Protein AF-A0A941FU72-F1 (afdb_monomer_lite)

Foldseek 3Di:
DVVVVVVVVVVVVVVVVLLVLLVVLVVVLVPDPDDDPVNVVSCVVNVADSPFDWDKDKDWDPDLDDDDPVNVVVVQVVCCVVAVNKGWHFDDDPDDDDDRIGIIIITDGDDD

Organism: NCBI:txid450367

Radius of gyration: 15.56 Å; chains: 1; bounding box: 39×41×36 Å

pLDDT: mean 72.58, std 14.44, range [38.31, 91.06]

Structure (mmCIF, N/CA/C/O backbone):
data_AF-A0A941FU72-F1
#
_entry.id   AF-A0A941FU72-F1
#
loop_
_atom_site.group_PDB
_atom_site.id
_atom_site.type_symbol
_atom_site.label_atom_id
_atom_site.label_alt_id
_atom_site.label_comp_id
_atom_site.label_asym_id
_atom_site.label_entity_id
_atom_site.label_seq_id
_atom_site.pdbx_PDB_ins_code
_atom_site.Cartn_x
_atom_site.Cartn_y
_atom_site.Cartn_z
_atom_site.occupancy
_atom_site.B_iso_or_equiv
_atom_site.auth_seq_id
_atom_site.auth_comp_id
_atom_site.auth_asym_id
_atom_site.auth_atom_id
_atom_site.pdbx_PDB_model_num
ATOM 1 N N . MET A 1 1 ? 10.684 28.745 -17.509 1.00 52.41 1 MET A N 1
ATOM 2 C CA . MET A 1 1 ? 11.245 27.411 -17.839 1.00 52.41 1 MET A CA 1
ATOM 3 C C . MET A 1 1 ? 11.803 26.704 -16.608 1.00 52.41 1 MET A C 1
ATOM 5 O O . MET A 1 1 ? 11.539 25.525 -16.459 1.00 52.41 1 MET A O 1
ATOM 9 N N . THR A 1 2 ? 12.465 27.401 -15.683 1.00 62.41 2 THR A N 1
ATOM 10 C CA . THR A 1 2 ? 12.850 26.871 -14.357 1.00 62.41 2 THR A CA 1
ATOM 11 C C . THR A 1 2 ? 11.648 26.475 -13.492 1.00 62.41 2 THR A C 1
ATOM 13 O O . THR A 1 2 ? 11.694 25.460 -12.813 1.00 62.41 2 THR A O 1
ATOM 16 N N . GLU A 1 3 ? 10.540 27.214 -13.579 1.00 60.75 3 GLU A N 1
ATOM 17 C CA . GLU A 1 3 ? 9.305 26.915 -12.833 1.00 60.75 3 GLU A CA 1
ATOM 18 C C . GLU A 1 3 ? 8.646 25.582 -13.202 1.00 60.75 3 GLU A C 1
ATOM 20 O O . GLU A 1 3 ? 8.104 24.916 -12.328 1.00 60.75 3 GLU A O 1
ATOM 25 N N . MET A 1 4 ? 8.734 25.155 -14.465 1.00 56.91 4 MET A N 1
ATOM 26 C CA . MET A 1 4 ? 8.123 23.899 -14.916 1.00 56.91 4 MET A CA 1
ATOM 27 C C . MET A 1 4 ? 8.903 22.683 -14.394 1.00 56.91 4 MET A C 1
ATOM 29 O O . MET A 1 4 ? 8.305 21.745 -13.879 1.00 56.91 4 MET A O 1
ATOM 33 N N . PHE A 1 5 ? 10.240 22.748 -14.420 1.00 50.75 5 PHE A N 1
ATOM 34 C CA . PHE A 1 5 ? 11.103 21.706 -13.851 1.00 50.75 5 PHE A CA 1
ATOM 35 C C . PHE A 1 5 ? 10.972 21.588 -12.325 1.00 50.75 5 PHE A C 1
ATOM 37 O O . PHE A 1 5 ? 10.996 20.481 -11.796 1.00 50.75 5 PHE A O 1
ATOM 44 N N . ILE A 1 6 ? 10.797 22.709 -11.616 1.00 59.56 6 ILE A N 1
ATOM 45 C CA . ILE A 1 6 ? 10.595 22.718 -10.155 1.00 59.56 6 ILE A CA 1
ATOM 46 C C . ILE A 1 6 ? 9.245 22.087 -9.776 1.00 59.56 6 ILE A C 1
ATOM 48 O O . ILE A 1 6 ? 9.140 21.389 -8.769 1.00 59.56 6 ILE A O 1
ATOM 52 N N . GLN A 1 7 ? 8.203 22.308 -10.580 1.00 57.41 7 GLN A N 1
ATOM 53 C CA . GLN A 1 7 ? 6.899 21.679 -10.359 1.00 57.41 7 GLN A CA 1
ATOM 54 C C . GLN A 1 7 ? 6.955 20.168 -10.601 1.00 57.41 7 GLN A C 1
ATOM 56 O O . GLN A 1 7 ? 6.436 19.402 -9.790 1.00 57.41 7 GLN A O 1
ATOM 61 N N . GLU A 1 8 ? 7.618 19.724 -11.670 1.00 54.62 8 GLU A N 1
ATOM 62 C CA . GLU A 1 8 ? 7.787 18.295 -11.951 1.00 54.62 8 GLU A CA 1
ATOM 63 C C . GLU A 1 8 ? 8.558 17.573 -10.843 1.00 54.62 8 GLU A C 1
ATOM 65 O O . GLU A 1 8 ? 8.105 16.523 -10.382 1.00 54.62 8 GLU A O 1
ATOM 70 N N . SER A 1 9 ? 9.667 18.142 -10.357 1.00 55.19 9 SER A N 1
ATOM 71 C CA . SER A 1 9 ? 10.429 17.539 -9.258 1.00 55.19 9 SER A CA 1
ATOM 72 C C . SER A 1 9 ? 9.595 17.436 -7.979 1.00 55.19 9 SER A C 1
ATOM 74 O O . SER A 1 9 ? 9.560 16.379 -7.351 1.00 55.19 9 SER A O 1
ATOM 76 N N . TYR A 1 10 ? 8.841 18.485 -7.639 1.00 52.59 10 TYR A N 1
ATOM 77 C CA . TYR A 1 10 ? 7.961 18.494 -6.469 1.00 52.59 10 TYR A CA 1
ATOM 78 C C . TYR A 1 10 ? 6.861 17.423 -6.551 1.00 52.59 10 TYR A C 1
ATOM 80 O O . TYR A 1 10 ? 6.592 16.711 -5.580 1.00 52.59 10 TYR A O 1
ATOM 88 N N . HIS A 1 11 ? 6.242 17.255 -7.722 1.00 57.84 11 HIS A N 1
ATOM 89 C CA . HIS A 1 11 ? 5.221 16.229 -7.932 1.00 57.84 11 HIS A CA 1
ATOM 90 C C . HIS A 1 11 ? 5.787 14.805 -7.863 1.00 57.84 11 HIS A C 1
ATOM 92 O O . HIS A 1 11 ? 5.119 13.901 -7.349 1.00 57.84 11 HIS A O 1
ATOM 98 N N . ILE A 1 12 ? 7.016 14.596 -8.342 1.00 60.34 12 ILE A N 1
ATOM 99 C CA . ILE A 1 12 ? 7.716 13.312 -8.228 1.00 60.34 12 ILE A CA 1
ATOM 100 C C . ILE A 1 12 ? 7.992 12.993 -6.754 1.00 60.34 12 ILE A C 1
ATOM 102 O O . ILE A 1 12 ? 7.606 11.917 -6.291 1.00 60.34 12 ILE A O 1
ATOM 106 N N . GLU A 1 13 ? 8.561 13.936 -6.001 1.00 60.00 13 GLU A N 1
ATOM 107 C CA . GLU A 1 13 ? 8.866 13.776 -4.573 1.00 60.00 13 GLU A CA 1
ATOM 108 C C . GLU A 1 13 ? 7.613 13.490 -3.737 1.00 60.00 13 GLU A C 1
ATOM 110 O O . GLU A 1 13 ? 7.604 12.586 -2.894 1.00 60.00 13 GLU A O 1
ATOM 115 N N . GLN A 1 14 ? 6.520 14.213 -3.994 1.00 63.12 14 GLN A N 1
ATOM 116 C CA . GLN A 1 14 ? 5.254 14.012 -3.294 1.00 63.12 14 GLN A CA 1
ATOM 117 C C . GLN A 1 14 ? 4.682 12.612 -3.555 1.00 63.12 14 GLN A C 1
ATOM 119 O O . GLN A 1 14 ? 4.220 11.944 -2.627 1.00 63.12 14 GLN A O 1
ATOM 124 N N . ALA A 1 15 ? 4.730 12.143 -4.802 1.00 64.38 15 ALA A N 1
ATOM 125 C CA . ALA A 1 15 ? 4.232 10.823 -5.168 1.00 64.38 15 ALA A CA 1
ATOM 126 C C . ALA A 1 15 ? 5.104 9.683 -4.613 1.00 64.38 15 ALA A C 1
ATOM 128 O O . ALA A 1 15 ? 4.576 8.641 -4.214 1.00 64.38 15 ALA A O 1
ATOM 129 N N . GLU A 1 16 ? 6.424 9.867 -4.544 1.00 68.56 16 GLU A N 1
ATOM 130 C CA . GLU A 1 16 ? 7.302 8.911 -3.866 1.00 68.56 16 GLU A CA 1
ATOM 131 C C . GLU A 1 16 ? 7.057 8.875 -2.356 1.00 68.56 16 GLU A C 1
ATOM 133 O O . GLU A 1 16 ? 6.994 7.795 -1.770 1.00 68.56 16 GLU A O 1
ATOM 138 N N . SER A 1 17 ? 6.877 10.039 -1.724 1.00 68.88 17 SER A N 1
ATOM 139 C CA . SER A 1 17 ? 6.557 10.145 -0.297 1.00 68.88 17 SER A CA 1
ATOM 140 C C . SER A 1 17 ? 5.251 9.418 0.039 1.00 68.88 17 SER A C 1
ATOM 142 O O . SER A 1 17 ? 5.212 8.594 0.950 1.00 68.88 17 SER A O 1
ATOM 144 N N . GLN A 1 18 ? 4.205 9.625 -0.766 1.00 75.56 18 GLN A N 1
ATOM 145 C CA . GLN A 1 18 ? 2.934 8.901 -0.651 1.00 75.56 18 GLN A CA 1
ATOM 146 C C . GLN A 1 18 ? 3.103 7.384 -0.823 1.00 75.56 18 GLN A C 1
ATOM 148 O O . GLN A 1 18 ? 2.516 6.606 -0.071 1.00 75.56 18 GLN A O 1
ATOM 153 N N . SER A 1 19 ? 3.933 6.953 -1.777 1.00 75.50 19 SER A N 1
ATOM 154 C CA . SER A 1 19 ? 4.202 5.528 -2.009 1.00 75.50 19 SER A CA 1
ATOM 155 C C . SER A 1 19 ? 4.910 4.879 -0.817 1.00 75.50 19 SER A C 1
ATOM 157 O O . SER A 1 19 ? 4.483 3.818 -0.370 1.00 75.50 19 SER A O 1
ATOM 159 N N . ARG A 1 20 ? 5.930 5.544 -0.255 1.00 77.81 20 ARG A N 1
ATOM 160 C CA . ARG A 1 20 ? 6.646 5.083 0.946 1.00 77.81 20 ARG A CA 1
ATOM 161 C C . ARG A 1 20 ? 5.732 5.033 2.171 1.00 77.81 20 ARG A C 1
ATOM 163 O O . ARG A 1 20 ? 5.762 4.065 2.921 1.00 77.81 20 ARG A O 1
ATOM 170 N N . LEU A 1 21 ? 4.882 6.043 2.364 1.00 83.56 21 LEU A N 1
ATOM 171 C CA . LEU A 1 21 ? 3.906 6.054 3.460 1.00 83.56 21 LEU A CA 1
ATOM 172 C C . LEU A 1 21 ? 2.940 4.866 3.380 1.00 83.56 21 LEU A C 1
ATOM 174 O O . LEU A 1 21 ? 2.664 4.237 4.400 1.00 83.56 21 LEU A O 1
ATOM 178 N N . MET A 1 22 ? 2.459 4.539 2.177 1.00 84.25 22 MET A N 1
ATOM 179 C CA . MET A 1 22 ? 1.590 3.382 1.966 1.00 84.25 22 MET A CA 1
ATOM 180 C C . MET A 1 22 ? 2.327 2.056 2.215 1.00 84.25 22 MET A C 1
ATOM 182 O O . MET A 1 22 ? 1.763 1.159 2.836 1.00 84.25 22 MET A O 1
ATOM 186 N N . GLU A 1 23 ? 3.582 1.932 1.775 1.00 82.75 23 GLU A N 1
ATOM 187 C CA . GLU A 1 23 ? 4.421 0.755 2.042 1.00 82.75 23 GLU A CA 1
ATOM 188 C C . GLU A 1 23 ? 4.578 0.512 3.551 1.00 82.75 23 GLU A C 1
ATOM 190 O O . GLU A 1 23 ? 4.242 -0.568 4.042 1.00 82.75 23 GLU A O 1
ATOM 195 N N . PHE A 1 24 ? 4.997 1.534 4.307 1.00 84.19 24 PHE A N 1
ATOM 196 C CA . PHE A 1 24 ? 5.129 1.433 5.762 1.00 84.19 24 PHE A CA 1
ATOM 197 C C . PHE A 1 24 ? 3.805 1.105 6.446 1.00 84.19 24 PHE A C 1
ATOM 199 O O . PHE A 1 24 ? 3.778 0.299 7.374 1.00 84.19 24 PHE A O 1
ATOM 206 N N . PHE A 1 25 ? 2.705 1.701 5.987 1.00 87.69 25 PHE A N 1
ATOM 207 C CA . PHE A 1 25 ? 1.383 1.420 6.529 1.00 87.69 25 PHE A CA 1
ATOM 208 C C . PHE A 1 25 ? 0.986 -0.047 6.334 1.00 87.69 25 PHE A C 1
ATOM 210 O O . PHE A 1 25 ? 0.524 -0.676 7.280 1.00 87.69 25 PHE A O 1
ATOM 217 N N . VAL A 1 26 ? 1.201 -0.619 5.144 1.00 85.62 26 VAL A N 1
ATOM 218 C CA . VAL A 1 26 ? 0.915 -2.040 4.880 1.00 85.62 26 VAL A CA 1
ATOM 219 C C . VAL A 1 26 ? 1.824 -2.953 5.714 1.00 85.62 26 VAL A C 1
ATOM 221 O O . VAL A 1 26 ? 1.359 -3.968 6.232 1.00 85.62 26 VAL A O 1
ATOM 224 N N . PHE A 1 27 ? 3.093 -2.577 5.907 1.00 82.75 27 PHE A N 1
ATOM 225 C CA . PHE A 1 27 ? 4.030 -3.303 6.773 1.00 82.75 27 PHE A CA 1
ATOM 226 C C . PHE A 1 27 ? 3.588 -3.302 8.246 1.00 82.75 27 PHE A C 1
ATOM 228 O O . PHE A 1 27 ? 3.626 -4.333 8.922 1.00 82.75 27 PHE A O 1
ATOM 235 N N . GLU A 1 28 ? 3.162 -2.142 8.750 1.00 86.62 28 GLU A N 1
ATOM 236 C CA . GLU A 1 28 ? 2.595 -1.975 10.091 1.00 86.62 28 GLU A CA 1
ATOM 237 C C . GLU A 1 28 ? 1.301 -2.790 10.224 1.00 86.62 28 GLU A C 1
ATOM 239 O O . GLU A 1 28 ? 1.156 -3.556 11.174 1.00 86.62 28 GLU A O 1
ATOM 244 N N . TRP A 1 29 ? 0.408 -2.711 9.232 1.00 86.88 29 TRP A N 1
ATOM 245 C CA . TRP A 1 29 ? -0.859 -3.440 9.210 1.00 86.88 29 TRP A CA 1
ATOM 246 C C . TRP A 1 29 ? -0.657 -4.952 9.327 1.00 86.88 29 TRP A C 1
ATOM 248 O O . TRP A 1 29 ? -1.296 -5.590 10.158 1.00 86.88 29 TRP A O 1
ATOM 258 N N . HIS A 1 30 ? 0.272 -5.523 8.560 1.00 81.94 30 HIS A N 1
ATOM 259 C CA . HIS A 1 30 ? 0.560 -6.958 8.603 1.00 81.94 30 HIS A CA 1
ATOM 260 C C . HIS A 1 30 ? 1.042 -7.445 9.983 1.00 81.94 30 HIS A C 1
ATOM 262 O O . HIS A 1 30 ? 0.792 -8.587 10.359 1.00 81.94 30 HIS A O 1
ATOM 268 N N . GLN A 1 31 ? 1.748 -6.606 10.743 1.00 81.88 31 GLN A N 1
ATOM 269 C CA . GLN A 1 31 ? 2.297 -6.993 12.049 1.00 81.88 31 GLN A CA 1
ATOM 270 C C . GLN A 1 31 ? 1.334 -6.766 13.214 1.00 81.88 31 GLN A C 1
ATOM 272 O O . GLN A 1 31 ? 1.510 -7.352 14.285 1.00 81.88 31 GLN A O 1
ATOM 277 N N . LEU A 1 32 ? 0.348 -5.887 13.045 1.00 84.19 32 LEU A N 1
ATOM 278 C CA . LEU A 1 32 ? -0.574 -5.536 14.113 1.00 84.19 32 LEU A CA 1
ATOM 279 C C . LEU A 1 32 ? -1.582 -6.660 14.360 1.00 84.19 32 LEU A C 1
ATOM 281 O O . LEU A 1 32 ? -2.354 -7.036 13.485 1.00 84.19 32 LEU A O 1
ATOM 285 N N . GLN A 1 33 ? -1.634 -7.135 15.604 1.00 81.69 33 GLN A N 1
ATOM 286 C CA . GLN A 1 33 ? -2.681 -8.055 16.063 1.00 81.69 33 GLN A CA 1
ATOM 287 C C . GLN A 1 33 ? -3.991 -7.325 16.398 1.00 81.69 33 GLN A C 1
ATOM 289 O O . GLN A 1 33 ? -5.066 -7.916 16.352 1.00 81.69 33 GLN A O 1
ATOM 294 N N . THR A 1 34 ? -3.904 -6.038 16.747 1.00 85.38 34 THR A N 1
ATOM 295 C CA . THR A 1 34 ? -5.042 -5.183 17.113 1.00 85.38 34 THR A CA 1
ATOM 296 C C . THR A 1 34 ? -4.824 -3.766 16.598 1.00 85.38 34 THR A C 1
ATOM 298 O O . THR A 1 34 ? -3.710 -3.244 16.689 1.00 85.38 34 THR A O 1
ATOM 301 N N . PHE A 1 35 ? -5.882 -3.107 16.129 1.00 89.00 35 PHE A N 1
ATOM 302 C CA . PHE A 1 35 ? -5.808 -1.718 15.677 1.00 89.00 35 PHE A CA 1
ATOM 303 C C . PHE A 1 35 ? -5.932 -0.747 16.854 1.00 89.00 35 PHE A C 1
ATOM 305 O O . PHE A 1 35 ? -6.869 -0.835 17.644 1.00 89.00 35 PHE A O 1
ATOM 312 N N . ASN A 1 36 ? -4.996 0.198 16.956 1.00 89.62 36 ASN A N 1
ATOM 313 C CA . ASN A 1 36 ? -5.099 1.332 17.874 1.00 89.62 36 ASN A CA 1
ATOM 314 C C . ASN A 1 36 ? -5.628 2.575 17.138 1.00 89.62 36 ASN A C 1
ATOM 316 O O . ASN A 1 36 ? -5.620 2.639 15.908 1.00 89.62 36 ASN A O 1
ATOM 320 N N . GLU A 1 37 ? -6.072 3.585 17.888 1.00 90.31 37 GLU A N 1
ATOM 321 C CA . GLU A 1 37 ? -6.645 4.805 17.302 1.00 90.31 37 GLU A CA 1
ATOM 322 C C . GLU A 1 37 ? -5.677 5.509 16.344 1.00 90.31 37 GLU A C 1
ATOM 324 O O . GLU A 1 37 ? -6.085 5.965 15.280 1.00 90.31 37 GLU A O 1
ATOM 329 N N . HIS A 1 38 ? -4.384 5.547 16.672 1.00 88.62 38 HIS A N 1
ATOM 330 C CA . HIS A 1 38 ? -3.366 6.173 15.828 1.00 88.62 38 HIS A CA 1
ATOM 331 C C . HIS A 1 38 ? -3.248 5.490 14.456 1.00 88.62 38 HIS A C 1
ATOM 333 O O . HIS A 1 38 ? -3.191 6.160 13.424 1.00 88.62 38 HIS A O 1
ATOM 339 N N . PHE A 1 39 ? -3.272 4.159 14.428 1.00 89.38 39 PHE A N 1
ATOM 340 C CA . PHE A 1 39 ? -3.269 3.370 13.204 1.00 89.38 39 PHE A CA 1
ATOM 341 C C . PHE A 1 39 ? -4.548 3.591 12.383 1.00 89.38 39 PHE A C 1
ATOM 343 O O . PHE A 1 39 ? -4.470 3.804 11.174 1.00 89.38 39 PHE A O 1
ATOM 350 N N . LEU A 1 40 ? -5.717 3.639 13.030 1.00 91.06 40 LEU A N 1
ATOM 351 C CA . LEU A 1 40 ? -6.989 3.928 12.355 1.00 91.06 40 LEU A CA 1
ATOM 352 C C . LEU A 1 40 ? -7.016 5.335 11.735 1.00 91.06 40 LEU A C 1
ATOM 354 O O . LEU A 1 40 ? -7.538 5.517 10.634 1.00 91.06 40 LEU A O 1
ATOM 358 N N . GLN A 1 41 ? -6.411 6.332 12.389 1.00 90.00 41 GLN A N 1
ATOM 359 C CA . GLN A 1 41 ? -6.268 7.671 11.806 1.00 90.00 41 GLN A CA 1
ATOM 360 C C . GLN A 1 41 ? -5.357 7.659 10.572 1.00 90.00 41 GLN A C 1
ATOM 362 O O . GLN A 1 41 ? -5.707 8.263 9.557 1.00 90.00 41 GLN A O 1
ATOM 367 N N . LYS A 1 42 ? -4.229 6.933 10.610 1.00 89.19 42 LYS A N 1
ATOM 368 C CA . LYS A 1 42 ? -3.364 6.750 9.428 1.00 89.19 42 LYS A CA 1
ATOM 369 C C . LYS A 1 42 ? -4.116 6.083 8.276 1.00 89.19 42 LYS A C 1
ATOM 371 O O . LYS A 1 42 ? -4.036 6.563 7.149 1.00 89.19 42 LYS A O 1
ATOM 376 N N . ALA A 1 43 ? -4.877 5.026 8.561 1.00 88.75 43 ALA A N 1
ATOM 377 C CA . ALA A 1 43 ? -5.687 4.328 7.567 1.00 88.75 43 ALA A CA 1
ATOM 378 C C . ALA A 1 43 ? -6.678 5.281 6.884 1.00 88.75 43 ALA A C 1
ATOM 380 O O . ALA A 1 43 ? -6.745 5.345 5.657 1.00 88.75 43 ALA A O 1
ATOM 381 N N . LYS A 1 44 ? -7.372 6.105 7.679 1.00 88.75 44 LYS A N 1
ATOM 382 C CA . LYS A 1 44 ? -8.299 7.124 7.178 1.00 88.75 44 LYS A CA 1
ATOM 383 C C . LYS A 1 44 ? -7.605 8.166 6.297 1.00 88.75 44 LYS A C 1
ATOM 385 O O . LYS A 1 44 ? -8.146 8.520 5.253 1.00 88.75 44 LYS A O 1
ATOM 390 N N . LEU A 1 45 ? -6.417 8.636 6.685 1.00 87.50 45 LEU A N 1
ATOM 391 C CA . LEU A 1 45 ? -5.625 9.582 5.888 1.00 87.50 45 LEU A CA 1
ATOM 392 C C . LEU A 1 45 ? -5.183 8.988 4.544 1.00 87.50 45 LEU A C 1
ATOM 394 O O . LEU A 1 45 ? -5.143 9.699 3.544 1.00 87.50 45 LEU A O 1
ATOM 398 N N . LEU A 1 46 ? -4.884 7.690 4.516 1.00 84.94 46 LEU A N 1
ATOM 399 C CA . LEU A 1 46 ? -4.484 6.964 3.309 1.00 84.94 46 LEU A CA 1
ATOM 400 C C . LEU A 1 46 ? -5.677 6.468 2.471 1.00 84.94 46 LEU A C 1
ATOM 402 O O . LEU A 1 46 ? -5.471 5.919 1.386 1.00 84.94 46 LEU A O 1
ATOM 406 N N . GLY A 1 47 ? -6.911 6.667 2.950 1.00 86.25 47 GLY A N 1
ATOM 407 C CA . GLY A 1 47 ? -8.130 6.196 2.292 1.00 86.25 47 GLY A CA 1
ATOM 408 C C . GLY A 1 47 ? -8.255 4.672 2.277 1.00 86.25 47 GLY A C 1
ATOM 409 O O . GLY A 1 47 ? -8.802 4.113 1.330 1.00 86.25 47 GLY A O 1
ATOM 410 N N . VAL A 1 48 ? -7.710 3.997 3.290 1.00 86.44 48 VAL A N 1
ATOM 411 C CA . VAL A 1 48 ? -7.690 2.539 3.392 1.00 86.44 48 VAL A CA 1
ATOM 412 C C . VAL A 1 48 ? -8.730 2.061 4.397 1.00 86.44 48 VAL A C 1
ATOM 414 O O . VAL A 1 48 ? -8.700 2.445 5.565 1.00 86.44 48 VAL A O 1
AT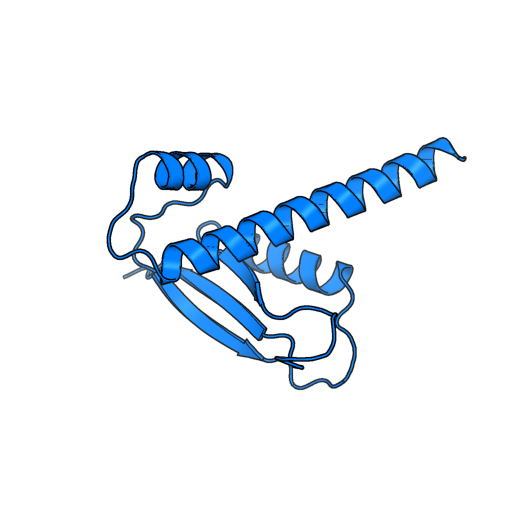OM 417 N N . ASP A 1 49 ? -9.616 1.175 3.947 1.00 86.81 49 ASP A N 1
ATOM 418 C CA . ASP A 1 49 ? -10.479 0.403 4.837 1.00 86.81 49 ASP A CA 1
ATOM 419 C C . ASP A 1 49 ? -9.724 -0.818 5.378 1.00 86.81 49 ASP A C 1
ATOM 421 O O . ASP A 1 49 ? -9.389 -1.741 4.621 1.00 86.81 49 ASP A O 1
ATOM 425 N N . VAL A 1 50 ? -9.459 -0.792 6.688 1.00 86.62 50 VAL A N 1
ATOM 426 C CA . VAL A 1 50 ? -8.736 -1.843 7.420 1.00 86.62 50 VAL A CA 1
ATOM 427 C C . VAL A 1 50 ? -9.617 -2.992 7.900 1.00 86.62 50 VAL A C 1
ATOM 429 O O . VAL A 1 50 ? -9.094 -4.002 8.367 1.00 86.62 50 VAL A O 1
ATOM 432 N N . HIS A 1 51 ? -10.938 -2.847 7.799 1.00 85.94 51 HIS A N 1
ATOM 433 C CA . HIS A 1 51 ? -11.902 -3.872 8.192 1.00 85.94 51 HIS A CA 1
ATOM 434 C C . HIS A 1 51 ? -12.351 -4.741 7.016 1.00 85.94 51 HIS A C 1
ATOM 436 O O . HIS A 1 51 ? -13.014 -5.752 7.227 1.00 85.94 51 HIS A O 1
ATOM 442 N N . ALA A 1 52 ? -11.987 -4.363 5.791 1.00 83.12 52 ALA A N 1
ATOM 443 C CA . ALA A 1 52 ? -12.219 -5.177 4.611 1.00 83.12 52 ALA A CA 1
ATOM 444 C C . ALA A 1 52 ? -11.401 -6.479 4.669 1.00 83.12 52 ALA A C 1
ATOM 446 O O . ALA A 1 52 ? -10.189 -6.449 4.906 1.00 83.12 52 ALA A O 1
ATOM 447 N N . ASP A 1 53 ? -12.053 -7.607 4.380 1.00 80.25 53 ASP A N 1
ATOM 448 C CA . ASP A 1 53 ? -11.383 -8.898 4.234 1.00 80.25 53 ASP A CA 1
ATOM 449 C C . ASP A 1 53 ? -10.452 -8.862 3.021 1.00 80.25 53 ASP A C 1
ATOM 451 O O . ASP A 1 53 ? -10.888 -8.721 1.872 1.00 80.25 53 ASP A O 1
ATOM 455 N N . ARG A 1 54 ? -9.146 -8.974 3.279 1.00 79.94 54 ARG A N 1
ATOM 456 C CA . ARG A 1 54 ? -8.108 -8.843 2.257 1.00 79.94 54 ARG A CA 1
ATOM 457 C C . ARG A 1 54 ? -7.181 -10.044 2.220 1.00 79.94 54 ARG A C 1
ATOM 459 O O . ARG A 1 54 ? -6.776 -10.569 3.252 1.00 79.94 54 ARG A O 1
ATOM 466 N N . ILE A 1 55 ? -6.779 -10.420 1.013 1.00 79.19 55 ILE A N 1
ATOM 467 C CA . ILE A 1 55 ? -5.709 -11.383 0.763 1.00 79.19 55 ILE A CA 1
ATOM 468 C C . ILE A 1 55 ? -4.456 -10.617 0.351 1.00 79.19 55 ILE A C 1
ATOM 470 O O . ILE A 1 55 ? -4.491 -9.800 -0.571 1.00 79.19 55 ILE A O 1
ATOM 474 N N . ILE A 1 56 ? -3.334 -10.923 1.003 1.00 79.81 56 ILE A N 1
ATOM 475 C CA . ILE A 1 56 ? -2.012 -10.473 0.565 1.00 79.81 56 ILE A CA 1
ATOM 476 C C . ILE A 1 56 ? -1.551 -11.375 -0.575 1.00 79.81 56 ILE A C 1
ATOM 478 O O . ILE A 1 56 ? -1.385 -12.580 -0.402 1.00 79.81 56 ILE A O 1
ATOM 482 N N . THR A 1 57 ? -1.316 -10.782 -1.739 1.00 80.38 57 THR A N 1
ATOM 483 C CA . THR A 1 57 ? -0.664 -11.442 -2.870 1.00 80.38 57 THR A CA 1
ATOM 484 C C . THR A 1 57 ? 0.715 -10.840 -3.062 1.00 80.38 57 THR A C 1
ATOM 486 O O . THR A 1 57 ? 0.829 -9.638 -3.280 1.00 80.38 57 THR A O 1
ATOM 489 N N . LEU A 1 58 ? 1.745 -11.680 -3.008 1.00 78.88 58 LEU A N 1
ATOM 490 C CA . LEU A 1 58 ? 3.120 -11.312 -3.328 1.00 78.88 58 LEU A CA 1
ATOM 491 C C . LEU A 1 58 ? 3.413 -11.759 -4.762 1.00 78.88 58 LEU A C 1
ATOM 493 O O . LEU A 1 58 ? 3.272 -12.934 -5.097 1.00 78.88 58 LEU A O 1
ATOM 497 N N . GLY A 1 59 ? 3.778 -10.811 -5.613 1.00 74.25 59 GLY A N 1
ATOM 498 C CA . GLY A 1 59 ? 4.242 -11.031 -6.973 1.00 74.25 59 GLY A CA 1
ATOM 499 C C . GLY A 1 59 ? 5.681 -10.563 -7.107 1.00 74.25 59 GLY A C 1
ATOM 500 O O . GLY A 1 59 ? 6.110 -9.652 -6.416 1.00 74.25 59 GLY A O 1
ATOM 501 N N . GLU A 1 60 ? 6.427 -11.170 -8.010 1.00 74.00 60 GLU A N 1
ATOM 502 C CA . GLU A 1 60 ? 7.808 -10.800 -8.296 1.00 74.00 60 GLU A CA 1
ATOM 503 C C . GLU A 1 60 ? 7.937 -10.574 -9.795 1.00 74.00 60 GLU A C 1
ATOM 505 O O . GLU A 1 60 ? 7.407 -11.350 -10.601 1.00 74.00 60 GLU A O 1
ATOM 510 N N . PHE A 1 61 ? 8.635 -9.511 -10.183 1.00 73.38 61 PHE A N 1
ATOM 511 C CA . PHE A 1 61 ? 9.000 -9.341 -11.580 1.00 73.38 61 PHE A CA 1
ATOM 512 C C . PHE A 1 61 ? 10.250 -10.164 -11.870 1.00 73.38 61 PHE A C 1
ATOM 514 O O . PHE A 1 61 ? 11.301 -9.943 -11.278 1.00 73.38 61 PHE A O 1
ATOM 521 N N . LYS A 1 62 ? 10.143 -11.090 -12.827 1.00 73.88 62 LYS A N 1
ATOM 522 C CA . LYS A 1 62 ? 11.277 -11.867 -13.349 1.00 73.88 62 LYS A CA 1
ATOM 523 C C . LYS A 1 62 ? 12.109 -11.027 -14.321 1.00 73.88 62 LYS A C 1
ATOM 525 O O . LYS A 1 62 ? 12.227 -11.369 -15.494 1.00 73.88 62 LYS A O 1
ATOM 530 N N . THR A 1 63 ? 12.606 -9.893 -13.853 1.00 71.50 63 THR A N 1
ATOM 531 C CA . THR A 1 63 ? 13.523 -9.037 -14.600 1.00 71.50 63 THR A CA 1
ATOM 532 C C . THR A 1 63 ? 14.651 -8.599 -13.683 1.00 71.50 63 THR A C 1
ATOM 534 O O . THR A 1 63 ? 14.425 -8.309 -12.510 1.00 71.50 63 THR A O 1
ATOM 537 N N . GLU A 1 64 ? 15.861 -8.566 -14.226 1.00 65.25 64 GLU A N 1
ATOM 538 C CA . GLU A 1 64 ? 17.032 -7.998 -13.552 1.00 65.25 64 GLU A CA 1
ATOM 539 C C . GLU A 1 64 ? 17.093 -6.471 -13.737 1.00 65.25 64 GLU A C 1
ATOM 541 O O . GLU A 1 64 ? 17.903 -5.791 -13.109 1.00 65.25 64 GLU A O 1
ATOM 546 N N . GLU A 1 65 ? 16.226 -5.917 -14.591 1.00 70.81 65 GLU A N 1
ATOM 547 C CA . GLU A 1 65 ? 16.163 -4.485 -14.850 1.00 70.81 65 GLU A CA 1
ATOM 548 C C . GLU A 1 65 ? 15.473 -3.731 -13.711 1.00 70.81 65 GLU A C 1
ATOM 550 O O . GLU A 1 65 ? 14.471 -4.164 -13.132 1.00 70.81 65 GLU A O 1
ATOM 555 N N . ILE A 1 66 ? 15.992 -2.539 -13.420 1.00 68.69 66 ILE A N 1
ATOM 556 C CA . ILE A 1 66 ? 15.373 -1.629 -12.463 1.00 68.69 66 ILE A CA 1
ATOM 557 C C . ILE A 1 66 ? 14.036 -1.170 -13.044 1.00 68.69 66 ILE A C 1
ATOM 559 O O . ILE A 1 66 ? 13.990 -0.470 -14.053 1.00 68.69 66 ILE A O 1
ATOM 563 N N . ILE A 1 67 ? 12.940 -1.521 -12.371 1.00 75.00 67 ILE A N 1
ATOM 564 C CA . ILE A 1 67 ? 11.618 -1.012 -12.735 1.00 75.00 67 ILE A CA 1
ATOM 565 C C . ILE A 1 67 ? 11.586 0.487 -12.469 1.00 75.00 67 ILE A C 1
ATOM 567 O O . ILE A 1 67 ? 11.667 0.939 -11.317 1.00 75.00 67 ILE A O 1
ATOM 571 N N . GLU A 1 68 ? 11.434 1.251 -13.545 1.00 75.94 68 GLU A N 1
ATOM 572 C CA . GLU A 1 68 ? 11.344 2.696 -13.458 1.00 75.94 68 GLU A CA 1
ATOM 573 C C . GLU A 1 68 ? 10.111 3.136 -12.643 1.00 75.94 68 GLU A C 1
ATOM 575 O O . GLU A 1 68 ? 9.028 2.546 -12.767 1.00 75.94 68 GLU A O 1
ATOM 580 N N . PRO A 1 69 ? 10.214 4.213 -11.840 1.00 74.38 69 PRO A N 1
ATOM 581 C CA . PRO A 1 69 ? 9.109 4.695 -11.007 1.00 74.38 69 PRO A CA 1
ATOM 582 C C . PRO A 1 69 ? 7.814 4.979 -11.780 1.00 74.38 69 PRO A C 1
ATOM 584 O O . PRO A 1 69 ? 6.714 4.819 -11.247 1.00 74.38 69 PRO A O 1
ATOM 5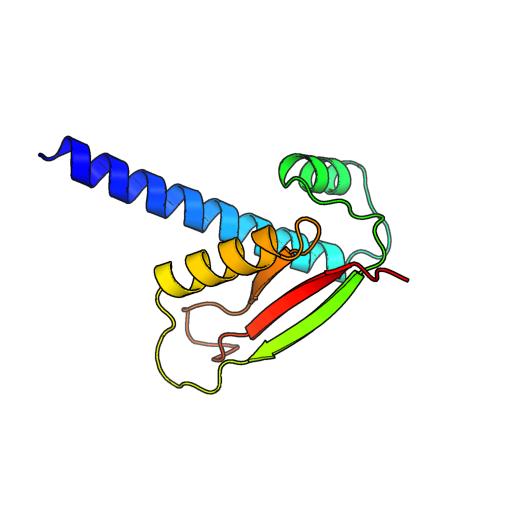87 N N . HIS A 1 70 ? 7.926 5.390 -13.047 1.00 76.94 70 HIS A N 1
ATOM 588 C CA . HIS A 1 70 ? 6.773 5.686 -13.891 1.00 76.94 70 HIS A CA 1
ATOM 589 C C . HIS A 1 70 ? 5.978 4.416 -14.259 1.00 76.94 70 HIS A C 1
ATOM 591 O O . HIS A 1 70 ? 4.748 4.449 -14.256 1.00 76.94 70 HIS A O 1
ATOM 597 N N . VAL A 1 71 ? 6.654 3.285 -14.503 1.00 80.19 71 VAL A N 1
ATOM 598 C CA . VAL A 1 71 ? 6.019 1.980 -14.769 1.00 80.19 71 VAL A CA 1
ATOM 599 C C . VAL A 1 71 ? 5.233 1.533 -13.544 1.00 80.19 71 VAL A C 1
ATOM 601 O O . VAL A 1 71 ? 4.071 1.136 -13.643 1.00 80.19 71 VAL A O 1
ATOM 604 N N . TRP A 1 72 ? 5.847 1.676 -12.370 1.00 77.44 72 TRP A N 1
ATOM 605 C CA . TRP A 1 72 ? 5.213 1.350 -11.102 1.00 77.44 72 TRP A CA 1
ATOM 606 C C . TRP A 1 72 ? 3.947 2.182 -10.850 1.00 77.44 72 TRP A C 1
ATOM 608 O O . TRP A 1 72 ? 2.893 1.640 -10.512 1.00 77.44 72 TRP A O 1
ATOM 618 N N . ARG A 1 73 ? 4.020 3.496 -11.086 1.00 77.81 73 ARG A N 1
ATOM 619 C CA . ARG A 1 73 ? 2.864 4.394 -10.970 1.00 77.81 73 ARG A CA 1
ATOM 620 C C . ARG A 1 73 ? 1.730 3.979 -11.908 1.00 77.81 73 ARG A C 1
ATOM 622 O O . ARG A 1 73 ? 0.578 3.938 -11.484 1.00 77.81 73 ARG A O 1
ATOM 629 N N . THR A 1 74 ? 2.048 3.635 -13.156 1.00 83.50 74 THR A N 1
ATOM 630 C CA . THR A 1 74 ? 1.057 3.154 -14.131 1.00 83.50 74 THR A CA 1
ATOM 631 C C . THR A 1 74 ? 0.353 1.892 -13.638 1.00 83.50 74 THR A C 1
ATOM 633 O O . THR A 1 74 ? -0.872 1.807 -13.715 1.00 83.50 74 THR A O 1
ATOM 636 N N . LEU A 1 75 ? 1.094 0.944 -13.059 1.00 82.25 75 LEU A N 1
ATOM 637 C CA . LEU A 1 75 ? 0.521 -0.277 -12.494 1.00 82.25 75 LEU A CA 1
ATOM 638 C C . LEU A 1 75 ? -0.410 0.012 -11.308 1.00 82.25 75 LEU A C 1
ATOM 640 O O . LEU A 1 75 ? -1.508 -0.539 -11.244 1.00 82.25 75 LEU A O 1
ATOM 644 N N . GLN A 1 76 ? -0.008 0.895 -10.390 1.00 80.44 76 GLN A N 1
ATOM 645 C CA . GLN A 1 76 ? -0.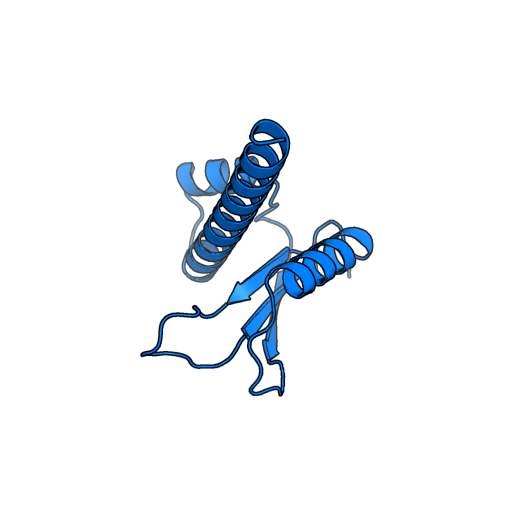851 1.297 -9.259 1.00 80.44 76 GLN A CA 1
ATOM 646 C C . GLN A 1 76 ? -2.157 1.951 -9.719 1.00 80.44 76 GLN A C 1
ATOM 648 O O . GLN A 1 76 ? -3.221 1.646 -9.178 1.00 80.44 76 GLN A O 1
ATOM 653 N N . ILE A 1 77 ? -2.084 2.831 -10.724 1.00 83.56 77 ILE A N 1
ATOM 654 C CA . ILE A 1 77 ? -3.263 3.465 -11.324 1.00 83.56 77 ILE A CA 1
ATOM 655 C C . ILE A 1 77 ? -4.162 2.401 -11.955 1.00 83.56 77 ILE A C 1
ATOM 657 O O . ILE A 1 77 ? -5.362 2.394 -11.693 1.00 83.56 77 ILE A O 1
ATOM 661 N N . PHE A 1 78 ? -3.590 1.482 -12.735 1.00 85.25 78 PHE A N 1
ATOM 662 C CA . PHE A 1 78 ? -4.335 0.403 -13.379 1.00 85.25 78 PHE A CA 1
ATOM 663 C C . PHE A 1 78 ? -5.070 -0.480 -12.360 1.00 85.25 78 PHE A C 1
ATOM 665 O O . PHE A 1 78 ? -6.268 -0.714 -12.505 1.00 85.25 78 PHE A O 1
ATOM 672 N N . ILE A 1 79 ? -4.389 -0.916 -11.293 1.00 83.31 79 ILE A N 1
ATOM 673 C CA . ILE A 1 79 ? -4.998 -1.740 -10.237 1.00 83.31 79 ILE A CA 1
ATOM 674 C C . ILE A 1 79 ? -6.130 -0.978 -9.546 1.00 83.31 79 ILE A C 1
ATOM 676 O O . ILE A 1 79 ? -7.223 -1.521 -9.423 1.00 83.31 79 ILE A O 1
ATOM 680 N N . ARG A 1 80 ? -5.918 0.291 -9.170 1.00 81.88 80 ARG A N 1
ATOM 681 C CA . ARG A 1 80 ? -6.962 1.118 -8.541 1.00 81.88 80 ARG A CA 1
ATOM 682 C C . ARG A 1 80 ? -8.167 1.364 -9.450 1.00 81.88 80 ARG A C 1
ATOM 684 O O . ARG A 1 80 ? -9.279 1.478 -8.952 1.00 81.88 80 ARG A O 1
ATOM 691 N N . GLN A 1 81 ? -7.974 1.468 -10.764 1.00 84.06 81 GLN A N 1
ATOM 692 C CA . GLN A 1 81 ? -9.085 1.641 -11.708 1.00 84.06 81 GLN A CA 1
ATOM 693 C C . GLN A 1 81 ? -9.950 0.382 -11.817 1.00 84.06 81 GLN A C 1
ATOM 695 O O . GLN A 1 81 ? -11.172 0.489 -11.864 1.00 84.06 81 GLN A O 1
ATOM 700 N N . GLN A 1 82 ? -9.327 -0.798 -11.856 1.00 85.06 82 GLN A N 1
ATOM 701 C CA . GLN A 1 82 ? -10.041 -2.076 -11.964 1.00 85.06 82 GLN A CA 1
ATOM 702 C C . GLN A 1 82 ? -10.646 -2.514 -10.625 1.00 85.06 82 GLN A C 1
ATOM 704 O O . GLN A 1 82 ? -11.750 -3.053 -10.573 1.00 85.06 82 GLN A O 1
ATOM 709 N N . HIS A 1 83 ? -9.928 -2.256 -9.535 1.00 83.00 83 HIS A N 1
ATOM 710 C CA . HIS A 1 83 ? -10.285 -2.654 -8.181 1.00 83.00 83 HIS A CA 1
ATOM 711 C C . HIS A 1 83 ? -10.017 -1.483 -7.217 1.00 83.00 83 HIS A C 1
ATOM 713 O O . HIS A 1 83 ? -8.949 -1.407 -6.612 1.00 83.00 83 HIS A O 1
ATOM 719 N N . PRO A 1 84 ? -10.982 -0.560 -7.041 1.00 80.88 84 PRO A N 1
ATOM 720 C CA . PRO A 1 84 ? -10.801 0.668 -6.252 1.00 80.88 84 PRO A CA 1
ATOM 721 C C . PRO A 1 84 ? -10.433 0.440 -4.788 1.00 80.88 84 PRO A C 1
ATOM 723 O O . PRO A 1 84 ? -9.796 1.289 -4.167 1.00 80.88 84 PRO A O 1
ATOM 726 N N . ASN A 1 85 ? -10.834 -0.708 -4.248 1.00 81.19 85 ASN A N 1
ATOM 727 C CA . ASN A 1 85 ? -10.546 -1.081 -2.874 1.00 81.19 85 ASN A CA 1
ATOM 728 C C . ASN A 1 85 ? -9.184 -1.759 -2.733 1.00 81.19 85 ASN A C 1
ATOM 730 O O . ASN A 1 85 ? -8.705 -1.867 -1.608 1.00 81.19 85 ASN A O 1
ATOM 734 N N . ASP A 1 86 ? -8.553 -2.206 -3.820 1.00 84.50 86 ASP A N 1
ATOM 735 C CA . ASP A 1 86 ? -7.284 -2.925 -3.771 1.00 84.50 86 ASP A CA 1
ATOM 736 C C . ASP A 1 86 ? -6.103 -1.966 -3.629 1.00 84.50 86 ASP A C 1
ATOM 738 O O . ASP A 1 86 ? -6.080 -0.849 -4.154 1.00 84.50 86 ASP A O 1
ATOM 742 N N . ILE A 1 87 ? -5.089 -2.422 -2.900 1.00 83.44 87 ILE A N 1
ATOM 743 C CA . ILE A 1 87 ? -3.910 -1.618 -2.585 1.00 83.44 87 ILE A CA 1
ATOM 744 C C . ILE A 1 87 ? -2.699 -2.318 -3.178 1.00 83.44 87 ILE A C 1
ATOM 746 O O . ILE A 1 87 ? -2.419 -3.465 -2.841 1.00 83.44 87 ILE A O 1
ATOM 750 N N . ALA A 1 88 ? -1.975 -1.614 -4.045 1.00 84.00 88 ALA A N 1
ATOM 751 C CA . ALA A 1 88 ? -0.723 -2.078 -4.625 1.00 84.00 88 ALA A CA 1
ATOM 752 C C . ALA A 1 88 ? 0.447 -1.279 -4.046 1.00 84.00 88 ALA A C 1
ATOM 754 O O . ALA A 1 88 ? 0.560 -0.066 -4.270 1.00 84.00 88 ALA A O 1
ATOM 755 N N . VAL A 1 89 ? 1.328 -1.963 -3.319 1.00 82.38 89 VAL A N 1
ATOM 756 C CA . VAL A 1 89 ? 2.556 -1.382 -2.768 1.00 82.38 89 VAL A CA 1
ATOM 757 C C . VAL A 1 89 ? 3.779 -2.060 -3.357 1.00 82.38 89 VAL A C 1
ATOM 759 O O . VAL A 1 89 ? 3.780 -3.267 -3.616 1.00 82.38 89 VAL A O 1
ATOM 762 N N . ARG A 1 90 ? 4.808 -1.247 -3.605 1.00 77.06 90 ARG A N 1
ATOM 763 C CA . ARG A 1 90 ? 6.124 -1.745 -3.982 1.00 77.06 90 ARG A CA 1
ATOM 764 C C . ARG A 1 90 ? 6.779 -2.166 -2.691 1.00 77.06 90 ARG A C 1
ATOM 766 O O . ARG A 1 90 ? 6.737 -1.421 -1.721 1.00 77.06 90 ARG A O 1
ATOM 773 N N . TRP A 1 91 ? 7.349 -3.351 -2.705 1.00 71.06 91 TRP A N 1
ATOM 774 C CA . TRP A 1 91 ? 8.051 -3.918 -1.582 1.00 71.06 91 TRP A CA 1
ATOM 775 C C . TRP A 1 91 ? 9.489 -4.198 -2.000 1.00 71.06 91 TRP A C 1
ATOM 777 O O . TRP A 1 91 ? 9.736 -4.822 -3.035 1.00 71.06 91 TRP A O 1
ATOM 787 N N . GLY A 1 92 ? 10.435 -3.724 -1.193 1.00 61.94 92 GLY A N 1
ATOM 788 C CA . GLY A 1 92 ? 11.861 -3.831 -1.488 1.00 61.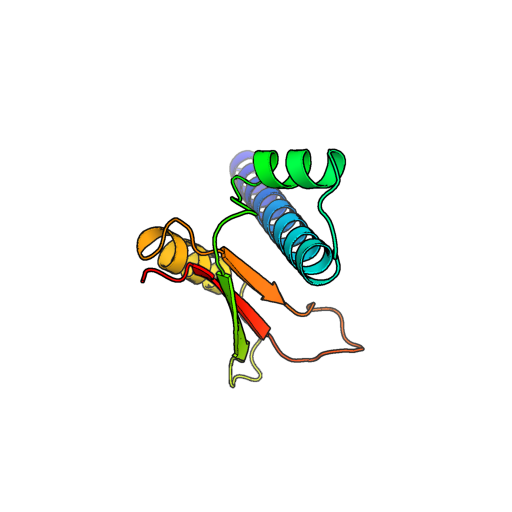94 92 GLY A CA 1
ATOM 789 C C . GLY A 1 92 ? 12.427 -2.541 -2.084 1.00 61.94 92 GLY A C 1
ATOM 790 O O . GLY A 1 92 ? 11.909 -1.976 -3.055 1.00 61.94 92 GLY A O 1
ATOM 791 N N . GLY A 1 93 ? 13.500 -2.065 -1.452 1.00 55.41 93 GLY A N 1
ATOM 792 C CA . GLY A 1 93 ? 14.179 -0.825 -1.804 1.00 55.41 93 GLY A CA 1
ATOM 793 C C . GLY A 1 93 ? 15.158 -0.974 -2.967 1.00 55.41 93 GLY A C 1
ATOM 794 O O . GLY A 1 93 ? 15.570 -2.068 -3.340 1.00 55.41 93 GLY A O 1
ATOM 795 N N . THR A 1 94 ? 15.553 0.170 -3.518 1.00 50.06 94 THR A N 1
ATOM 796 C CA . THR A 1 94 ? 16.685 0.309 -4.447 1.00 50.06 94 THR A CA 1
ATOM 797 C C . THR A 1 94 ? 18.040 0.231 -3.729 1.00 50.06 94 THR A C 1
ATOM 799 O O . THR A 1 94 ? 19.061 0.061 -4.390 1.00 50.06 94 THR A O 1
ATOM 802 N N . ASP A 1 95 ? 18.059 0.335 -2.394 1.00 46.97 95 ASP A N 1
ATOM 803 C CA . ASP A 1 95 ? 19.283 0.262 -1.597 1.00 46.97 95 ASP A CA 1
ATOM 804 C C . ASP A 1 95 ? 19.668 -1.190 -1.302 1.00 46.97 95 ASP A C 1
ATOM 806 O O . ASP A 1 95 ? 19.048 -1.924 -0.528 1.00 46.97 95 ASP A O 1
ATOM 810 N N . SER A 1 96 ? 20.745 -1.585 -1.969 1.00 47.47 96 SER A N 1
ATOM 811 C CA . SER A 1 96 ? 21.468 -2.836 -1.826 1.00 47.47 96 SER A CA 1
ATOM 812 C C . SER A 1 96 ? 21.796 -3.151 -0.365 1.00 47.47 96 SER A C 1
ATOM 814 O O . SER A 1 96 ? 22.618 -2.471 0.249 1.00 47.47 96 SER A O 1
ATOM 816 N N . SER A 1 97 ? 21.203 -4.215 0.179 1.00 41.28 97 SER A N 1
ATOM 817 C CA . SER A 1 97 ? 21.905 -5.156 1.078 1.00 41.28 97 SER A CA 1
ATOM 818 C C . SER A 1 97 ? 21.042 -6.313 1.581 1.00 41.28 97 SER A C 1
ATOM 820 O O . SER A 1 97 ? 21.625 -7.303 2.008 1.00 41.28 97 SER A O 1
ATOM 822 N N . PHE A 1 98 ? 19.703 -6.258 1.511 1.00 40.69 98 PHE A N 1
ATOM 823 C CA . PHE A 1 98 ? 18.892 -7.323 2.129 1.00 40.69 98 PHE A CA 1
ATOM 824 C C . PHE A 1 98 ? 17.822 -7.994 1.263 1.00 40.69 98 PHE A C 1
ATOM 826 O O . PHE A 1 98 ? 17.583 -9.176 1.477 1.00 40.69 98 PHE A O 1
ATOM 833 N N . PHE A 1 99 ? 17.239 -7.348 0.251 1.00 38.31 99 PHE A N 1
ATOM 834 C CA . PHE A 1 99 ? 16.308 -8.014 -0.673 1.00 38.31 99 PHE A CA 1
ATOM 835 C C . PHE A 1 99 ? 16.408 -7.379 -2.061 1.00 38.31 99 PHE A C 1
ATOM 837 O O . PHE A 1 99 ? 16.113 -6.202 -2.228 1.00 38.31 99 PHE A O 1
ATOM 844 N N . GLN A 1 100 ? 16.873 -8.152 -3.044 1.00 38.50 100 GLN A N 1
ATOM 845 C CA . GLN A 1 100 ? 17.251 -7.670 -4.379 1.00 38.50 100 GLN A CA 1
ATOM 846 C C . GLN A 1 100 ? 16.146 -7.842 -5.438 1.00 38.50 100 GLN A C 1
ATOM 848 O O . GLN A 1 100 ? 16.442 -7.889 -6.626 1.00 38.50 100 GLN A O 1
ATOM 853 N N . TRP A 1 101 ? 14.883 -7.962 -5.026 1.00 39.88 101 TRP A N 1
ATOM 854 C CA . TRP A 1 101 ? 13.792 -8.304 -5.938 1.00 39.88 101 TRP A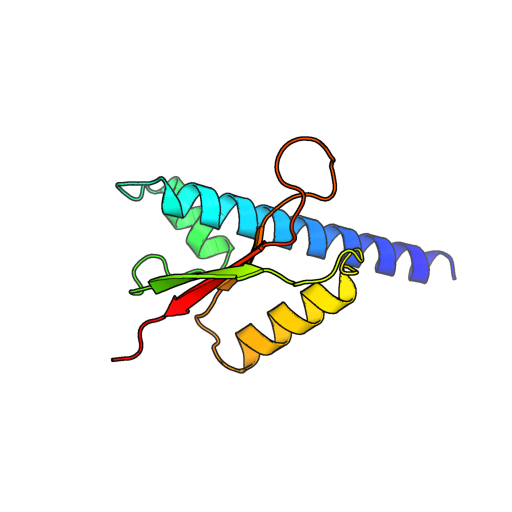 CA 1
ATOM 855 C C . TRP A 1 101 ? 12.650 -7.297 -5.784 1.00 39.88 101 TRP A C 1
ATOM 857 O O . TRP A 1 101 ? 12.221 -7.050 -4.654 1.00 39.88 101 TRP A O 1
ATOM 867 N N . PRO A 1 102 ? 12.154 -6.686 -6.878 1.00 50.38 102 PRO A N 1
ATOM 868 C CA . PRO A 1 102 ? 10.962 -5.856 -6.826 1.00 50.38 102 PRO A CA 1
ATOM 869 C C . PRO A 1 102 ? 9.763 -6.765 -6.551 1.00 50.38 102 PRO A C 1
ATOM 871 O O . PRO A 1 102 ? 9.230 -7.421 -7.449 1.00 50.38 102 PRO A O 1
ATOM 874 N N . ILE A 1 103 ? 9.356 -6.815 -5.287 1.00 54.22 103 ILE A N 1
ATOM 875 C CA . ILE A 1 103 ? 8.188 -7.565 -4.859 1.00 54.22 103 ILE A CA 1
ATOM 876 C C . ILE A 1 103 ? 6.987 -6.617 -4.942 1.00 54.22 103 ILE A C 1
ATOM 878 O O . ILE A 1 103 ? 6.984 -5.503 -4.426 1.00 54.22 103 ILE A O 1
ATOM 882 N N . LEU A 1 104 ? 5.954 -7.041 -5.649 1.00 55.94 104 LEU A N 1
ATOM 883 C CA . LEU A 1 104 ? 4.643 -6.420 -5.681 1.00 55.94 104 LEU A CA 1
ATOM 884 C C . LEU A 1 104 ? 3.807 -7.061 -4.576 1.00 55.94 104 LEU A C 1
ATOM 886 O O . LEU A 1 104 ? 3.489 -8.242 -4.665 1.00 55.94 104 LEU A O 1
ATOM 890 N N . SER A 1 105 ? 3.392 -6.286 -3.581 1.00 56.91 105 SER A N 1
ATOM 891 C CA . SER A 1 105 ? 2.355 -6.730 -2.650 1.00 56.91 105 SER A CA 1
ATOM 892 C C . SER A 1 105 ? 1.031 -6.098 -3.066 1.00 56.91 105 SER A C 1
ATOM 894 O O . SER A 1 105 ? 0.881 -4.875 -3.031 1.00 56.91 105 SER A O 1
ATOM 896 N N . VAL A 1 106 ? 0.068 -6.924 -3.477 1.00 61.66 106 VAL A N 1
ATOM 897 C CA . VAL A 1 106 ? -1.317 -6.502 -3.715 1.00 61.66 106 VAL A CA 1
ATOM 898 C C . VAL A 1 106 ? -2.187 -7.024 -2.586 1.00 61.66 106 VAL A C 1
ATOM 900 O O . VAL A 1 106 ? -2.303 -8.234 -2.397 1.00 61.66 106 VAL A O 1
ATOM 903 N N . LEU A 1 107 ? -2.830 -6.114 -1.862 1.00 58.94 107 LEU A N 1
ATOM 904 C CA . LEU A 1 107 ? -3.937 -6.446 -0.975 1.00 58.94 107 LEU A CA 1
ATOM 905 C C . LEU A 1 107 ? -5.217 -6.469 -1.802 1.00 58.94 107 LEU A C 1
ATOM 907 O O . LEU A 1 107 ? -5.735 -5.406 -2.154 1.00 58.94 107 LEU A O 1
ATOM 911 N N . LYS A 1 108 ? -5.711 -7.669 -2.104 1.00 60.06 108 LYS A N 1
ATOM 912 C CA . LYS A 1 108 ? -6.980 -7.863 -2.806 1.00 60.06 108 LYS A CA 1
ATOM 913 C C . LYS A 1 108 ? -8.124 -7.971 -1.826 1.00 60.06 108 LYS A C 1
ATOM 915 O O . LYS A 1 108 ? -8.025 -8.747 -0.883 1.00 60.06 108 LYS A O 1
ATOM 920 N N . THR A 1 109 ? -9.205 -7.247 -2.064 1.00 60.69 109 THR A N 1
ATOM 921 C CA . THR A 1 109 ? -10.443 -7.413 -1.298 1.00 60.69 109 THR A CA 1
ATOM 922 C C . THR A 1 109 ? -11.144 -8.691 -1.757 1.00 60.69 109 THR A C 1
ATOM 924 O O . THR A 1 109 ? -11.357 -8.882 -2.956 1.00 60.69 109 THR A O 1
ATOM 927 N N . ASN A 1 110 ? -11.490 -9.583 -0.827 1.00 53.34 110 ASN A N 1
ATOM 928 C CA . ASN A 1 110 ? -12.279 -10.770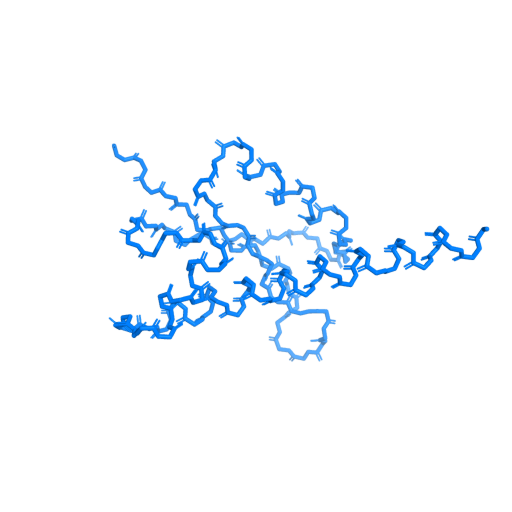 -1.142 1.00 53.34 110 ASN A CA 1
ATOM 929 C C . ASN A 1 110 ? -13.724 -10.346 -1.425 1.00 53.34 110 ASN A C 1
ATOM 931 O O . ASN A 1 110 ? -14.505 -10.125 -0.506 1.00 53.34 110 ASN A O 1
ATOM 935 N N . ASN A 1 111 ? -14.085 -10.239 -2.701 1.00 49.72 111 ASN A N 1
ATOM 936 C CA . ASN A 1 111 ? -15.487 -10.194 -3.101 1.00 49.72 111 ASN A CA 1
ATOM 937 C C . ASN A 1 111 ? -15.995 -11.642 -3.153 1.00 49.72 111 ASN A C 1
ATOM 939 O O . ASN A 1 111 ? -15.733 -12.343 -4.132 1.00 49.72 111 ASN A O 1
ATOM 943 N N . ILE A 1 112 ? -16.650 -12.091 -2.078 1.00 45.09 112 ILE A N 1
ATOM 944 C CA . ILE A 1 112 ? -17.527 -13.274 -2.094 1.00 45.09 112 ILE A CA 1
ATOM 945 C C . ILE A 1 112 ? -18.892 -12.841 -2.627 1.00 45.09 112 ILE A C 1
ATOM 947 O O . ILE A 1 112 ? -19.375 -11.778 -2.177 1.00 45.09 112 ILE A O 1
#

Sequence (112 aa):
MTEMFIQESYHIEQAESQSRLMEFFVFEWHQLQTFNEHFLQKAKLLGVDVHADRIITLGEFKTEEIIEPHVWRTLQIFIRQQHPNDIAVRWGGTDSSFFQWPILSVLKTNNI

Secondary structure (DSSP, 8-state):
-HHHHHHHHHHHHHHHHHHHHHHHHHHHHHH-SS--HHHHHHHHHHT--SSS-EEEEEEE---SS---HHHHHHHHHHHHHH-TT-EEEEES-SSTTS--S-EEEEEEE---